Protein AF-A0A933QFH6-F1 (afdb_monomer_lite)

Structure (mmCIF, N/CA/C/O backbone):
data_AF-A0A933QFH6-F1
#
_entry.id   AF-A0A933QFH6-F1
#
loop_
_atom_site.group_PDB
_atom_site.id
_atom_site.type_symbol
_atom_site.label_atom_id
_atom_site.label_alt_id
_atom_site.label_comp_id
_atom_site.label_asym_id
_atom_site.label_entity_id
_atom_site.label_seq_id
_atom_site.pdbx_PDB_ins_code
_atom_site.Cartn_x
_atom_site.Cartn_y
_atom_site.Cartn_z
_atom_site.occupancy
_atom_site.B_iso_or_equiv
_atom_site.auth_seq_id
_atom_site.auth_comp_id
_atom_site.auth_asym_id
_atom_site.auth_atom_id
_atom_site.pdbx_PDB_model_num
ATOM 1 N N . TYR A 1 1 ? -15.179 -15.584 -3.461 1.00 50.47 1 TYR A N 1
ATOM 2 C CA . TYR A 1 1 ? -15.253 -14.109 -3.506 1.00 50.47 1 TYR A CA 1
ATOM 3 C C . TYR A 1 1 ? -14.673 -13.549 -2.215 1.00 50.47 1 TYR A C 1
ATOM 5 O O . TYR A 1 1 ? -14.760 -14.254 -1.214 1.00 50.47 1 TYR A O 1
ATOM 13 N N . PRO A 1 2 ? -14.054 -12.356 -2.221 1.00 66.06 2 PRO A N 1
ATOM 14 C CA . PRO A 1 2 ? -13.584 -11.724 -0.992 1.00 66.06 2 PRO A CA 1
ATOM 15 C C . PRO A 1 2 ? -14.776 -11.439 -0.084 1.00 66.06 2 PRO A C 1
ATOM 17 O O . PRO A 1 2 ? -15.775 -10.877 -0.528 1.00 66.06 2 PRO A O 1
ATOM 20 N N . ASP A 1 3 ? -14.669 -11.849 1.174 1.00 82.81 3 ASP A N 1
ATOM 21 C CA . ASP A 1 3 ? -15.699 -11.631 2.182 1.00 82.81 3 ASP A CA 1
ATOM 22 C C . ASP A 1 3 ? -15.337 -10.407 3.029 1.00 82.81 3 ASP A C 1
ATOM 24 O O . ASP A 1 3 ? -14.546 -10.469 3.974 1.00 82.81 3 ASP A O 1
ATOM 28 N N . ILE A 1 4 ? -15.891 -9.265 2.636 1.00 84.69 4 ILE A N 1
ATOM 29 C CA . ILE A 1 4 ? -15.638 -7.970 3.272 1.00 84.69 4 ILE A CA 1
ATOM 30 C C . ILE A 1 4 ? -16.142 -7.911 4.707 1.00 84.69 4 ILE A C 1
ATOM 32 O O . ILE A 1 4 ? -15.363 -7.488 5.562 1.00 84.69 4 ILE A O 1
ATOM 36 N N . PRO A 1 5 ? -17.360 -8.387 5.026 1.00 89.75 5 PRO A N 1
ATOM 37 C CA . PRO A 1 5 ? -17.785 -8.549 6.412 1.00 89.75 5 PRO A CA 1
ATOM 38 C C . PRO A 1 5 ? -16.756 -9.270 7.296 1.00 89.75 5 PRO A C 1
ATOM 40 O O . PRO A 1 5 ? -16.489 -8.833 8.421 1.00 89.75 5 PRO A O 1
ATOM 43 N N . SER A 1 6 ? -16.132 -10.337 6.787 1.00 91.69 6 SER A N 1
ATOM 44 C CA . SER A 1 6 ? -15.073 -11.043 7.516 1.00 91.69 6 SER A CA 1
ATOM 45 C C . SER A 1 6 ? -13.805 -10.207 7.669 1.00 91.69 6 SER A C 1
ATOM 47 O O . SER A 1 6 ? -13.264 -10.126 8.775 1.00 91.69 6 SER A O 1
ATOM 49 N N . ALA A 1 7 ? -13.351 -9.538 6.605 1.00 92.50 7 ALA A N 1
ATOM 50 C CA . ALA A 1 7 ? -12.184 -8.657 6.665 1.00 92.50 7 ALA A CA 1
ATOM 51 C C . ALA A 1 7 ? -12.373 -7.529 7.693 1.00 92.50 7 ALA A C 1
ATOM 53 O O . ALA A 1 7 ? -11.502 -7.301 8.531 1.00 92.50 7 ALA A O 1
ATOM 54 N N . GLU A 1 8 ? -13.536 -6.878 7.711 1.00 94.50 8 GLU A N 1
ATOM 55 C CA . GLU A 1 8 ? -13.843 -5.851 8.707 1.00 94.50 8 GLU A CA 1
ATOM 56 C C . GLU A 1 8 ? -13.859 -6.390 10.136 1.00 94.50 8 GLU A C 1
ATOM 58 O O . GLU A 1 8 ? -13.397 -5.724 11.064 1.00 94.50 8 GLU A O 1
ATOM 63 N N . ARG A 1 9 ? -14.419 -7.588 10.341 1.00 94.50 9 ARG A N 1
ATOM 64 C CA . ARG A 1 9 ? -14.461 -8.210 11.666 1.00 94.50 9 ARG A CA 1
ATOM 65 C C . ARG A 1 9 ? -13.050 -8.455 12.193 1.00 94.50 9 ARG A C 1
ATOM 67 O O . ARG A 1 9 ? -12.789 -8.167 13.360 1.00 94.50 9 ARG A O 1
ATOM 74 N N . VAL A 1 10 ? -12.150 -8.931 11.334 1.00 95.25 10 VAL A N 1
ATOM 75 C CA . VAL A 1 10 ? -10.731 -9.104 11.668 1.00 95.25 10 VAL A CA 1
ATOM 76 C C . VAL A 1 10 ? -10.079 -7.756 11.966 1.00 95.25 10 VAL A C 1
ATOM 78 O O . VAL A 1 10 ? -9.415 -7.631 12.991 1.00 95.25 10 VAL A O 1
ATOM 81 N N . LEU A 1 11 ? -10.307 -6.733 11.139 1.00 96.00 11 LEU A N 1
ATOM 82 C CA . LEU A 1 11 ? -9.746 -5.395 11.354 1.00 96.00 11 LEU A CA 1
ATOM 83 C C . LEU A 1 11 ? -10.163 -4.803 12.705 1.00 96.00 11 LEU A C 1
ATOM 85 O O . LEU A 1 11 ? -9.305 -4.372 13.477 1.00 96.00 11 LEU A O 1
ATOM 89 N N . ARG A 1 12 ? -11.459 -4.855 13.035 1.00 95.25 12 ARG A N 1
ATOM 90 C CA . ARG A 1 12 ? -11.984 -4.378 14.323 1.00 95.25 12 ARG A CA 1
ATOM 91 C C . ARG A 1 12 ? -11.379 -5.139 15.502 1.00 95.25 12 ARG A C 1
ATOM 93 O O . ARG A 1 12 ? -10.993 -4.522 16.494 1.00 95.25 12 ARG A O 1
ATOM 100 N N . LEU A 1 13 ? -11.242 -6.461 15.385 1.00 96.38 13 LEU A N 1
ATOM 101 C CA . LEU A 1 13 ? -10.611 -7.283 16.417 1.00 96.38 13 LEU A CA 1
ATOM 102 C C . LEU A 1 13 ? -9.137 -6.907 16.610 1.00 96.38 13 LEU A C 1
ATOM 104 O O . LEU A 1 13 ? -8.717 -6.661 17.739 1.00 96.38 13 LEU A O 1
ATOM 108 N N . VAL A 1 14 ? -8.365 -6.796 15.525 1.00 96.44 14 VAL A N 1
ATOM 109 C CA . VAL A 1 14 ? -6.956 -6.385 15.594 1.00 96.44 14 VAL A CA 1
ATOM 110 C C . VAL A 1 14 ? -6.834 -5.015 16.254 1.00 96.44 14 VAL A C 1
ATOM 112 O O . VAL A 1 14 ? -6.027 -4.862 17.165 1.00 96.44 14 VAL A O 1
ATOM 115 N N . ARG A 1 15 ? -7.682 -4.047 15.886 1.00 94.75 15 ARG A N 1
ATOM 116 C CA . ARG A 1 15 ? -7.672 -2.708 16.494 1.00 94.75 15 ARG A CA 1
ATOM 117 C C . ARG A 1 15 ? -8.015 -2.716 17.981 1.00 94.75 15 ARG A C 1
ATOM 119 O O . ARG A 1 15 ? -7.420 -1.937 18.717 1.00 94.75 15 ARG A O 1
ATOM 126 N N . SER A 1 16 ? -8.904 -3.605 18.434 1.00 96.19 16 SER A N 1
ATOM 127 C CA . SER A 1 16 ? -9.212 -3.752 19.866 1.00 96.19 16 SER A CA 1
ATOM 128 C C . SER A 1 16 ? -8.055 -4.331 20.686 1.00 96.19 16 SER A C 1
ATOM 130 O O . SER A 1 16 ? -7.901 -3.980 21.851 1.00 96.19 16 SER A O 1
ATOM 132 N N . LEU A 1 17 ? -7.235 -5.199 20.086 1.00 96.81 17 LEU A N 1
ATOM 133 C CA . LEU A 1 17 ? -6.136 -5.881 20.774 1.00 96.81 17 LEU A CA 1
ATOM 134 C C . LEU A 1 17 ? -4.818 -5.107 20.678 1.00 96.81 17 LEU A C 1
ATOM 136 O O . LEU A 1 17 ? -4.035 -5.082 21.624 1.00 96.81 17 LEU A O 1
ATOM 140 N N . ARG A 1 18 ? -4.550 -4.524 19.508 1.00 95.38 18 ARG A N 1
ATOM 141 C CA . ARG A 1 18 ? -3.289 -3.885 19.125 1.00 95.38 18 ARG A CA 1
ATOM 142 C C . ARG A 1 18 ? -3.565 -2.682 18.219 1.00 95.38 18 ARG A C 1
ATOM 144 O O . ARG A 1 18 ? -3.416 -2.774 16.997 1.00 95.38 18 ARG A O 1
ATOM 151 N N . PRO A 1 19 ? -3.975 -1.540 18.796 1.00 93.38 19 PRO A N 1
ATOM 152 C CA . PRO A 1 19 ? -4.320 -0.349 18.021 1.00 93.38 19 PRO A CA 1
ATOM 153 C C . PRO A 1 19 ? -3.136 0.209 17.216 1.00 93.38 19 PRO A C 1
ATOM 155 O O . PRO A 1 19 ? -3.354 0.853 16.195 1.00 93.38 19 PRO A O 1
ATOM 158 N N . ASP A 1 20 ? -1.904 -0.089 17.629 1.00 90.31 20 ASP A N 1
ATOM 159 C CA . ASP A 1 20 ? -0.639 0.384 17.063 1.00 90.31 20 ASP A CA 1
ATOM 160 C C . ASP A 1 20 ? -0.149 -0.401 15.835 1.00 90.31 20 ASP A C 1
ATOM 162 O O . ASP A 1 20 ? 0.645 0.116 15.050 1.00 90.31 20 ASP A O 1
ATOM 166 N N . VAL A 1 21 ? -0.603 -1.643 15.644 1.00 92.94 21 VAL A N 1
ATOM 167 C CA . VAL A 1 21 ? -0.048 -2.521 14.603 1.00 92.94 21 VAL A CA 1
ATOM 168 C C . VAL A 1 21 ? -0.559 -2.119 13.213 1.00 92.94 21 VAL A C 1
ATOM 170 O O . VAL A 1 21 ? -1.774 -2.061 13.003 1.00 92.94 21 VAL A O 1
ATOM 173 N N . PRO A 1 22 ? 0.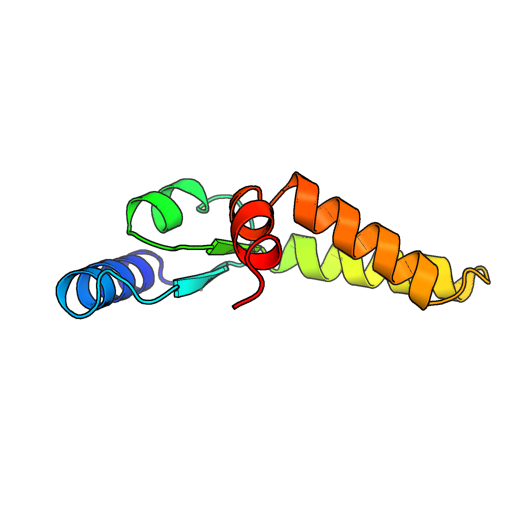314 -1.873 12.220 1.00 92.19 22 PRO A N 1
ATOM 174 C CA . PRO A 1 22 ? -0.124 -1.633 10.851 1.00 92.19 22 PRO A CA 1
ATOM 175 C C . PRO A 1 22 ? -0.844 -2.856 10.272 1.00 92.19 22 PRO A C 1
ATOM 177 O O . PRO A 1 22 ? -0.346 -3.975 10.377 1.00 92.19 22 PRO A O 1
ATOM 180 N N . VAL A 1 23 ? -2.000 -2.650 9.637 1.00 93.56 23 VAL A N 1
ATOM 181 C CA . VAL A 1 23 ? -2.726 -3.722 8.937 1.00 93.56 23 VAL A CA 1
ATOM 182 C C . VAL A 1 23 ? -2.880 -3.358 7.472 1.00 93.56 23 VAL A C 1
ATOM 184 O O . VAL A 1 23 ? -3.473 -2.331 7.143 1.00 93.56 23 VAL A O 1
ATOM 187 N N . ILE A 1 24 ? -2.350 -4.209 6.600 1.00 92.06 24 ILE A N 1
ATOM 188 C CA . ILE A 1 24 ? -2.440 -4.061 5.149 1.00 92.06 24 ILE A CA 1
ATOM 189 C C . ILE A 1 24 ? -3.453 -5.081 4.638 1.00 92.06 24 ILE A C 1
ATOM 191 O O . ILE A 1 24 ? -3.333 -6.273 4.918 1.00 92.06 24 ILE A O 1
ATOM 195 N N . VAL A 1 25 ? -4.448 -4.615 3.892 1.00 92.31 25 VAL A N 1
ATOM 196 C CA . VAL A 1 25 ? -5.497 -5.454 3.311 1.00 92.31 25 VAL A CA 1
ATOM 197 C C . VAL A 1 25 ? -5.286 -5.546 1.812 1.00 92.31 25 VAL A C 1
ATOM 199 O O . VAL A 1 25 ? -5.169 -4.532 1.135 1.00 92.31 25 VAL A O 1
ATOM 202 N N . ARG A 1 26 ? -5.270 -6.762 1.276 1.00 92.00 26 ARG A N 1
ATOM 203 C CA . ARG A 1 26 ? -5.325 -6.988 -0.169 1.00 92.00 26 ARG A CA 1
ATOM 204 C C . ARG A 1 26 ? -6.790 -7.043 -0.604 1.00 92.00 26 ARG A C 1
ATOM 206 O O . ARG A 1 26 ? -7.564 -7.789 -0.004 1.00 92.00 26 ARG A O 1
ATOM 213 N N . ALA A 1 27 ? -7.157 -6.268 -1.617 1.00 91.06 27 ALA A N 1
ATOM 214 C CA . ALA A 1 27 ? -8.503 -6.224 -2.183 1.00 91.06 27 ALA A CA 1
ATOM 215 C C . ALA A 1 27 ? -8.437 -6.460 -3.701 1.00 91.06 27 ALA A C 1
ATOM 217 O O . ALA A 1 27 ? -7.438 -6.082 -4.306 1.00 91.06 27 ALA A O 1
ATOM 218 N N . PRO A 1 28 ? -9.463 -7.038 -4.350 1.00 91.19 28 PRO A N 1
ATOM 219 C CA . PRO A 1 28 ? -9.436 -7.236 -5.803 1.00 91.19 28 PRO A CA 1
ATOM 220 C C . PRO A 1 28 ? -9.290 -5.924 -6.578 1.00 91.19 28 PRO A C 1
ATOM 222 O O . PRO A 1 28 ? -8.525 -5.840 -7.534 1.00 91.19 28 PRO A O 1
ATOM 225 N N . ASP A 1 29 ? -9.995 -4.891 -6.129 1.00 90.31 29 ASP A N 1
ATOM 226 C CA . ASP A 1 29 ? -10.042 -3.561 -6.725 1.00 90.31 29 ASP A CA 1
ATOM 227 C C . ASP A 1 29 ? -10.177 -2.485 -5.627 1.00 90.31 29 ASP A C 1
ATOM 229 O O . ASP A 1 29 ? -10.024 -2.765 -4.434 1.00 90.31 29 ASP A O 1
ATOM 233 N N . ASP A 1 30 ? -10.397 -1.230 -6.023 1.00 88.00 30 ASP A N 1
ATOM 234 C CA . ASP A 1 30 ? -10.493 -0.080 -5.119 1.00 88.00 30 ASP A CA 1
ATOM 235 C C . ASP A 1 30 ? -11.922 0.241 -4.643 1.00 88.00 30 ASP A C 1
ATOM 237 O O . ASP A 1 30 ? -12.099 1.154 -3.831 1.00 88.00 30 ASP A O 1
ATOM 241 N N . SER A 1 31 ? -12.933 -0.541 -5.042 1.00 89.88 31 SER A N 1
ATOM 242 C CA . SER A 1 31 ? -14.349 -0.260 -4.749 1.00 89.88 31 SER A CA 1
ATOM 243 C C . SER A 1 31 ? -14.671 -0.183 -3.252 1.00 89.88 31 SER A C 1
ATOM 245 O O . SER A 1 31 ? -15.525 0.596 -2.829 1.00 89.88 31 SER A O 1
ATOM 247 N N . GLN A 1 32 ? -13.962 -0.958 -2.430 1.00 89.69 32 GLN A N 1
ATOM 248 C CA . GLN A 1 32 ? -14.202 -1.087 -0.985 1.00 89.69 32 GLN A CA 1
ATOM 249 C C . GLN A 1 32 ? -13.092 -0.470 -0.136 1.00 89.69 32 GLN A C 1
ATOM 251 O O . GLN A 1 32 ? -13.054 -0.642 1.084 1.00 89.69 32 GLN A O 1
ATOM 256 N N . MET A 1 33 ? -12.194 0.286 -0.766 1.00 88.75 33 MET A N 1
ATOM 257 C CA . MET A 1 33 ? -11.054 0.903 -0.099 1.00 88.75 33 MET A CA 1
ATOM 258 C C . MET A 1 33 ? -11.482 1.753 1.099 1.00 88.75 33 MET A C 1
ATOM 260 O O . MET A 1 33 ? -10.926 1.602 2.186 1.00 88.75 33 MET A O 1
ATOM 264 N N . ARG A 1 34 ? -12.506 2.599 0.926 1.00 89.44 34 ARG A N 1
ATOM 265 C CA . ARG A 1 34 ? -13.015 3.463 2.001 1.00 89.44 34 ARG A CA 1
ATOM 266 C C . ARG A 1 34 ? -13.539 2.650 3.187 1.00 89.44 34 ARG A C 1
ATOM 268 O O . ARG A 1 34 ? -13.155 2.919 4.317 1.00 89.44 34 ARG A O 1
ATOM 275 N N . GLN A 1 35 ? -14.352 1.631 2.921 1.00 92.31 35 GLN A N 1
ATOM 276 C CA . GLN A 1 35 ? -14.959 0.781 3.948 1.00 92.31 35 GLN A CA 1
ATOM 277 C C . GLN A 1 35 ? -13.898 0.033 4.774 1.00 92.31 35 GLN A C 1
ATOM 279 O O . GLN A 1 35 ? -13.950 0.008 6.001 1.00 92.31 35 GLN A O 1
ATOM 284 N N . LEU A 1 36 ? -12.878 -0.519 4.113 1.00 93.19 36 LEU A N 1
ATOM 285 C CA . LEU A 1 36 ? -11.773 -1.205 4.787 1.00 93.19 36 LEU A CA 1
ATOM 286 C C . LEU A 1 36 ? -10.906 -0.239 5.609 1.00 93.19 36 LEU A C 1
ATOM 288 O O . LEU A 1 36 ? -10.489 -0.578 6.718 1.00 93.19 36 LEU A O 1
ATOM 292 N N . LYS A 1 37 ? -10.665 0.977 5.103 1.00 91.69 37 LYS A N 1
ATOM 293 C CA . LYS A 1 37 ? -9.969 2.042 5.844 1.00 91.69 37 LYS A CA 1
ATOM 294 C C . LYS A 1 37 ? -10.739 2.448 7.101 1.00 91.69 37 LYS A C 1
ATOM 296 O O . LYS A 1 37 ? -10.152 2.484 8.178 1.00 91.69 37 LYS A O 1
ATOM 301 N N . GLU A 1 38 ? -12.046 2.677 6.986 1.00 92.31 38 GLU A N 1
ATOM 302 C CA . GLU A 1 38 ? -12.935 2.992 8.115 1.00 92.31 38 GLU A CA 1
ATOM 303 C C . GLU A 1 38 ? -12.977 1.860 9.153 1.00 92.31 38 GLU A C 1
ATOM 305 O O . GLU A 1 38 ? -13.004 2.120 10.354 1.00 92.31 38 GLU A O 1
ATOM 310 N N . ALA A 1 39 ? -12.894 0.601 8.715 1.00 93.69 39 ALA A N 1
ATOM 311 C CA . ALA A 1 39 ? -12.806 -0.555 9.607 1.00 93.69 39 ALA A CA 1
ATOM 312 C C . ALA A 1 39 ? -11.451 -0.684 10.336 1.00 93.69 39 ALA A C 1
ATOM 314 O O . ALA A 1 39 ? -11.318 -1.520 11.231 1.00 93.69 39 ALA A O 1
ATOM 315 N N . GLY A 1 40 ? -10.455 0.138 9.988 1.00 92.81 40 GLY A N 1
ATOM 316 C CA . GLY A 1 40 ? -9.155 0.199 10.655 1.00 92.81 40 GLY A CA 1
ATOM 317 C C . GLY A 1 40 ? -7.989 -0.368 9.846 1.00 92.81 40 GLY A C 1
ATOM 318 O O . GLY A 1 40 ? -6.917 -0.602 10.419 1.00 92.81 40 GLY A O 1
ATOM 319 N N . ALA A 1 41 ? -8.153 -0.603 8.541 1.00 93.94 41 ALA A N 1
ATOM 320 C CA . ALA A 1 41 ? -7.019 -0.916 7.677 1.00 93.94 41 ALA A CA 1
ATOM 321 C C . ALA A 1 41 ? -6.064 0.281 7.632 1.00 93.94 41 ALA A C 1
ATOM 323 O O . ALA A 1 41 ? -6.469 1.414 7.376 1.00 93.94 41 ALA A O 1
ATOM 324 N N . THR A 1 42 ? -4.779 0.025 7.859 1.00 92.19 42 THR A N 1
ATOM 325 C CA . THR A 1 42 ? -3.738 1.033 7.653 1.00 92.19 42 THR A CA 1
ATOM 326 C C . THR A 1 42 ? -3.553 1.274 6.170 1.00 92.19 42 THR A C 1
ATOM 328 O O . THR A 1 42 ? -3.486 2.426 5.761 1.00 92.19 42 THR A O 1
ATOM 331 N N . GLU A 1 43 ? -3.541 0.210 5.364 1.00 88.94 43 GLU A N 1
ATOM 332 C CA . GLU A 1 43 ? -3.505 0.311 3.910 1.00 88.94 43 GLU A CA 1
ATOM 333 C C . GLU A 1 43 ? -4.362 -0.731 3.209 1.00 88.94 43 GLU A C 1
ATOM 335 O O . GLU A 1 43 ? -4.625 -1.806 3.747 1.00 88.94 43 GLU A O 1
ATOM 340 N N . VAL A 1 44 ? -4.791 -0.390 1.993 1.00 91.25 44 VAL A N 1
ATOM 341 C CA . VAL A 1 44 ? -5.553 -1.280 1.115 1.00 91.25 44 VAL A CA 1
ATOM 342 C C . VAL A 1 44 ? -4.859 -1.330 -0.240 1.00 91.25 44 VAL A C 1
ATOM 344 O O . VAL A 1 44 ? -4.695 -0.302 -0.892 1.00 91.25 44 VAL A O 1
ATOM 347 N N . ILE A 1 45 ? -4.455 -2.528 -0.650 1.00 91.81 45 ILE A N 1
ATOM 348 C CA . ILE A 1 45 ? -3.715 -2.796 -1.880 1.00 91.81 45 ILE A CA 1
ATOM 349 C C . ILE A 1 45 ? -4.662 -3.440 -2.908 1.00 91.81 45 ILE A C 1
ATOM 351 O O . ILE A 1 45 ? -4.998 -4.618 -2.750 1.00 91.81 45 ILE A O 1
ATOM 355 N N . PRO A 1 46 ? -5.109 -2.695 -3.937 1.00 92.19 46 PRO A N 1
ATOM 356 C CA . PRO A 1 46 ? -5.914 -3.220 -5.041 1.00 92.19 46 PRO A CA 1
ATOM 357 C C . PRO A 1 46 ? -5.099 -4.096 -6.011 1.00 92.19 46 PRO A C 1
ATOM 359 O O . PRO A 1 46 ? -4.204 -3.614 -6.704 1.00 92.19 46 PRO A O 1
ATOM 362 N N . GLU A 1 47 ? -5.451 -5.377 -6.119 1.00 93.25 47 GLU A N 1
ATOM 363 C CA . GLU A 1 47 ? -4.778 -6.385 -6.953 1.00 93.25 47 GLU A CA 1
ATOM 364 C C . GLU A 1 47 ? -4.760 -6.014 -8.436 1.00 93.25 47 GLU A C 1
ATOM 366 O O . GLU A 1 47 ? -3.713 -6.104 -9.078 1.00 93.25 47 GLU A O 1
ATOM 371 N N . VAL A 1 48 ? -5.897 -5.568 -8.978 1.00 93.38 48 VAL A N 1
ATOM 372 C CA . VAL A 1 48 ? -6.015 -5.201 -10.398 1.00 93.38 48 VAL A CA 1
ATOM 373 C C . VAL A 1 48 ? -5.075 -4.049 -10.753 1.00 93.38 48 VAL A C 1
ATOM 375 O O . VAL A 1 48 ? -4.410 -4.084 -11.792 1.00 93.38 48 VAL A O 1
ATOM 378 N N . LEU A 1 49 ? -4.972 -3.042 -9.883 1.00 92.00 49 LEU A N 1
ATOM 379 C CA . LEU A 1 49 ? -4.051 -1.928 -10.095 1.00 92.00 49 LEU A CA 1
ATOM 380 C C . LEU A 1 49 ? -2.599 -2.404 -10.034 1.00 92.00 49 LEU A C 1
ATOM 382 O O . LEU A 1 49 ? -1.814 -2.074 -10.918 1.00 92.00 49 LEU A O 1
ATOM 386 N N . GLU A 1 50 ? -2.238 -3.167 -9.001 1.00 94.38 50 GLU A N 1
ATOM 387 C CA . GLU A 1 50 ? -0.868 -3.650 -8.826 1.00 94.38 50 GLU A CA 1
ATOM 388 C C . GLU A 1 50 ? -0.422 -4.522 -10.001 1.00 94.38 50 GLU A C 1
ATOM 390 O O . GLU A 1 50 ? 0.680 -4.340 -10.522 1.00 94.38 50 GLU A O 1
ATOM 395 N N . GLY A 1 51 ? -1.303 -5.401 -10.485 1.00 95.62 51 GLY A N 1
ATOM 396 C CA . GLY A 1 51 ? -1.070 -6.175 -11.701 1.00 95.62 51 GLY A CA 1
ATOM 397 C C . GLY A 1 51 ? -0.851 -5.278 -12.919 1.00 95.62 51 GLY A C 1
ATOM 398 O O . GLY A 1 51 ? 0.118 -5.461 -13.653 1.00 95.62 51 GLY A O 1
ATOM 399 N N . SER A 1 52 ? -1.686 -4.251 -13.092 1.00 95.94 52 SER A N 1
ATOM 400 C CA . SER A 1 52 ? -1.562 -3.293 -14.201 1.00 95.94 52 SER A CA 1
ATOM 401 C C . SER A 1 52 ? -0.238 -2.518 -14.163 1.00 95.94 52 SER A C 1
ATOM 403 O O . SER A 1 52 ? 0.402 -2.339 -15.198 1.00 95.94 52 SER A O 1
ATOM 405 N N . LEU A 1 53 ? 0.216 -2.099 -12.976 1.00 96.25 53 LEU A N 1
ATOM 406 C CA . LEU A 1 53 ? 1.503 -1.416 -12.804 1.00 96.25 53 LEU A CA 1
ATOM 407 C C . LEU A 1 53 ? 2.689 -2.328 -13.130 1.00 96.25 53 LEU A C 1
ATOM 409 O O . LEU A 1 53 ? 3.663 -1.876 -13.729 1.00 96.25 53 LEU A O 1
ATOM 413 N N . MET A 1 54 ? 2.615 -3.606 -12.757 1.00 96.62 54 MET A N 1
ATOM 414 C CA . MET A 1 54 ? 3.664 -4.573 -13.086 1.00 96.62 54 MET A CA 1
ATOM 415 C C . MET A 1 54 ? 3.708 -4.894 -14.577 1.00 96.62 54 MET A C 1
ATOM 417 O O . MET A 1 54 ? 4.795 -4.939 -15.145 1.00 96.62 54 MET A O 1
ATOM 421 N N . ILE A 1 55 ? 2.552 -5.005 -15.236 1.00 98.06 55 ILE A N 1
ATOM 422 C CA . ILE A 1 55 ? 2.477 -5.148 -16.697 1.00 98.06 55 ILE A CA 1
ATOM 423 C C . ILE A 1 55 ? 3.075 -3.919 -17.393 1.00 98.06 55 ILE A C 1
ATOM 425 O O . ILE A 1 55 ? 3.844 -4.062 -18.343 1.00 98.06 55 ILE A O 1
ATOM 429 N N . ALA A 1 56 ? 2.775 -2.710 -16.913 1.00 96.81 56 ALA A N 1
ATOM 430 C CA . ALA A 1 56 ? 3.369 -1.494 -17.458 1.00 96.81 56 ALA A CA 1
ATOM 431 C C . ALA A 1 56 ? 4.898 -1.489 -17.293 1.00 96.81 56 ALA A C 1
ATOM 433 O O . ALA A 1 56 ? 5.609 -1.173 -18.243 1.00 96.81 56 ALA A O 1
ATOM 434 N N . ALA A 1 57 ? 5.417 -1.883 -16.126 1.00 97.56 57 ALA A N 1
ATOM 435 C CA . ALA A 1 57 ? 6.858 -1.961 -15.888 1.00 97.56 57 ALA A CA 1
ATOM 436 C C . ALA A 1 57 ? 7.555 -2.976 -16.806 1.00 97.56 57 ALA A C 1
ATOM 438 O O . ALA A 1 57 ? 8.589 -2.656 -17.389 1.00 97.56 57 ALA A O 1
ATOM 439 N N . GLU A 1 58 ? 6.958 -4.155 -16.975 1.00 98.06 58 GLU A N 1
ATOM 440 C CA . GLU A 1 58 ? 7.424 -5.179 -17.914 1.00 98.06 58 GLU A CA 1
ATOM 441 C C . GLU A 1 58 ? 7.430 -4.651 -19.356 1.00 98.06 58 GLU A C 1
ATOM 443 O O . GLU A 1 58 ? 8.413 -4.791 -20.078 1.00 98.06 58 GLU A O 1
ATOM 448 N N . THR A 1 59 ? 6.373 -3.942 -19.755 1.00 98.12 59 THR A N 1
ATOM 449 C CA . THR A 1 59 ? 6.276 -3.333 -21.091 1.00 98.12 59 THR A CA 1
ATOM 450 C C . THR A 1 59 ? 7.379 -2.294 -21.319 1.00 98.12 59 THR A C 1
ATOM 452 O O . THR A 1 59 ? 7.997 -2.270 -22.382 1.00 98.12 59 THR A O 1
ATOM 455 N N . LEU A 1 60 ? 7.672 -1.452 -20.319 1.00 97.75 60 LEU A N 1
ATOM 456 C CA . LEU A 1 60 ? 8.771 -0.482 -20.382 1.00 97.75 60 LEU A CA 1
ATOM 457 C C . LEU A 1 60 ? 10.130 -1.188 -20.522 1.00 97.75 60 LEU A C 1
ATOM 459 O O . LEU A 1 60 ? 10.974 -0.748 -21.305 1.00 97.75 60 LEU A O 1
ATOM 463 N N . ALA A 1 61 ? 10.333 -2.292 -19.801 1.00 97.69 61 ALA A N 1
ATOM 464 C CA . ALA A 1 61 ? 11.553 -3.087 -19.901 1.00 97.69 61 ALA A CA 1
ATOM 465 C C . ALA A 1 61 ? 11.737 -3.685 -21.305 1.00 97.69 61 ALA A C 1
ATOM 467 O O . ALA A 1 61 ? 12.828 -3.599 -21.872 1.00 97.69 61 ALA A O 1
ATOM 468 N N . GLN A 1 62 ? 10.665 -4.203 -21.911 1.00 97.88 62 GLN A N 1
ATOM 469 C CA . GLN A 1 62 ? 10.699 -4.778 -23.261 1.00 97.88 62 GLN A CA 1
ATOM 470 C C . GLN A 1 62 ? 11.076 -3.766 -24.351 1.00 97.88 62 GLN A C 1
ATOM 472 O O . GLN A 1 62 ? 11.690 -4.145 -25.346 1.00 97.88 62 GLN A O 1
ATOM 477 N N . ILE A 1 63 ? 10.774 -2.477 -24.160 1.00 97.88 63 ILE A N 1
ATOM 478 C CA . ILE A 1 63 ? 11.166 -1.406 -25.093 1.00 97.88 63 ILE A CA 1
ATOM 479 C C . ILE A 1 63 ? 12.532 -0.774 -24.760 1.00 97.88 63 ILE A C 1
ATOM 481 O O . ILE A 1 63 ? 12.878 0.277 -25.300 1.00 97.88 63 ILE A O 1
ATOM 485 N N . GLY A 1 64 ? 13.320 -1.405 -23.883 1.00 97.69 64 GLY A N 1
ATOM 486 C CA . GLY A 1 64 ? 14.706 -1.025 -23.592 1.00 97.69 64 GLY A CA 1
ATOM 487 C C . GLY A 1 64 ? 14.886 -0.035 -22.440 1.00 97.69 64 GLY A C 1
ATOM 488 O O . GLY A 1 64 ? 15.990 0.479 -22.245 1.00 97.69 64 GLY A O 1
ATOM 489 N N . ILE A 1 65 ? 13.843 0.249 -21.655 1.00 98.12 65 ILE A N 1
ATOM 490 C CA . ILE A 1 65 ? 13.991 1.061 -20.442 1.00 98.12 65 ILE A CA 1
ATOM 491 C C . ILE A 1 65 ? 14.587 0.183 -19.332 1.00 98.12 65 ILE A C 1
ATOM 493 O O . ILE A 1 65 ? 14.053 -0.889 -19.061 1.00 98.12 65 ILE A O 1
ATOM 497 N N . PRO A 1 66 ? 15.650 0.629 -18.634 1.00 98.25 66 PRO A N 1
ATOM 498 C CA . PRO A 1 66 ? 16.188 -0.106 -17.494 1.00 98.25 66 PRO A CA 1
ATOM 499 C C . PRO A 1 66 ? 15.108 -0.426 -16.454 1.00 98.25 66 PRO A C 1
ATOM 501 O O . PRO A 1 66 ? 14.313 0.449 -16.090 1.00 98.25 66 PRO A O 1
ATOM 504 N N . VAL A 1 67 ? 15.102 -1.660 -15.944 1.00 96.62 67 VAL A N 1
ATOM 505 C CA . VAL A 1 67 ? 14.101 -2.152 -14.980 1.00 96.62 67 VAL A CA 1
ATOM 506 C C . VAL A 1 67 ? 14.026 -1.244 -13.751 1.00 96.62 67 VAL A C 1
ATOM 508 O O . VAL A 1 67 ? 12.943 -0.949 -13.251 1.00 96.62 67 VAL A O 1
ATOM 511 N N . GLU A 1 68 ? 15.153 -0.701 -13.296 1.00 96.88 68 GLU A N 1
ATOM 512 C CA . GLU A 1 68 ? 15.220 0.216 -12.157 1.00 96.88 68 GLU A CA 1
ATOM 513 C C . GLU A 1 68 ? 14.438 1.513 -12.417 1.00 96.88 68 GLU A C 1
ATOM 515 O O . GLU A 1 68 ? 13.785 2.045 -11.508 1.00 96.88 68 GLU A O 1
ATOM 520 N N . ARG A 1 69 ? 14.466 2.013 -13.662 1.00 97.44 69 ARG A N 1
ATOM 521 C CA . ARG A 1 69 ? 13.686 3.182 -14.093 1.00 97.44 69 ARG A CA 1
ATOM 522 C C . ARG A 1 69 ? 12.207 2.833 -14.220 1.00 97.44 69 ARG A C 1
ATOM 524 O O . ARG A 1 69 ? 11.384 3.557 -13.665 1.00 97.44 69 ARG A O 1
ATOM 531 N N . ALA A 1 70 ? 11.865 1.701 -14.835 1.00 97.19 70 ALA A N 1
ATOM 532 C CA . ALA A 1 70 ? 10.482 1.219 -14.912 1.00 97.19 70 ALA A CA 1
ATOM 533 C C . ALA A 1 70 ? 9.853 1.066 -13.511 1.00 97.19 70 ALA A C 1
ATOM 535 O O . ALA A 1 70 ? 8.775 1.589 -13.229 1.00 97.19 70 ALA A O 1
ATOM 536 N N . MET A 1 71 ? 10.589 0.467 -12.574 1.00 96.56 71 MET A N 1
ATOM 537 C CA . MET A 1 71 ? 10.167 0.322 -11.180 1.00 96.56 71 MET A CA 1
ATOM 538 C C . MET A 1 71 ? 10.088 1.655 -10.428 1.00 96.56 71 MET A C 1
ATOM 540 O O . MET A 1 71 ? 9.330 1.775 -9.464 1.00 96.56 71 MET A O 1
ATOM 544 N N . THR A 1 72 ? 10.833 2.679 -10.851 1.00 95.94 72 THR A N 1
ATOM 545 C CA . THR A 1 72 ? 10.683 4.035 -10.303 1.00 95.94 72 THR A CA 1
ATOM 546 C C . THR A 1 72 ? 9.326 4.630 -10.675 1.00 95.94 72 THR A C 1
ATOM 548 O O . THR A 1 72 ? 8.679 5.213 -9.806 1.00 95.94 72 THR A O 1
ATOM 551 N N . HIS A 1 73 ? 8.841 4.404 -11.900 1.00 93.00 73 HIS A N 1
ATOM 552 C CA . HIS A 1 73 ? 7.489 4.812 -12.301 1.00 93.00 73 HIS A CA 1
ATOM 553 C C . HIS A 1 73 ? 6.403 4.090 -11.494 1.00 93.00 73 HIS A C 1
ATOM 555 O O . HIS A 1 73 ? 5.464 4.731 -11.026 1.00 93.00 73 HIS A O 1
ATOM 561 N N . VAL A 1 74 ? 6.568 2.789 -11.233 1.00 94.19 74 VAL A N 1
ATOM 562 C CA . VAL A 1 74 ? 5.654 2.034 -10.356 1.00 94.19 74 VAL A CA 1
ATOM 563 C C . VAL A 1 74 ? 5.613 2.631 -8.951 1.00 94.19 74 VAL A C 1
ATOM 565 O O . VAL A 1 74 ? 4.535 2.852 -8.401 1.00 94.19 74 VAL A O 1
ATOM 568 N N . ARG A 1 75 ? 6.781 2.905 -8.354 1.00 92.06 75 ARG A N 1
ATOM 569 C CA . ARG A 1 75 ? 6.859 3.507 -7.014 1.00 92.06 75 ARG A CA 1
ATOM 570 C C . ARG A 1 7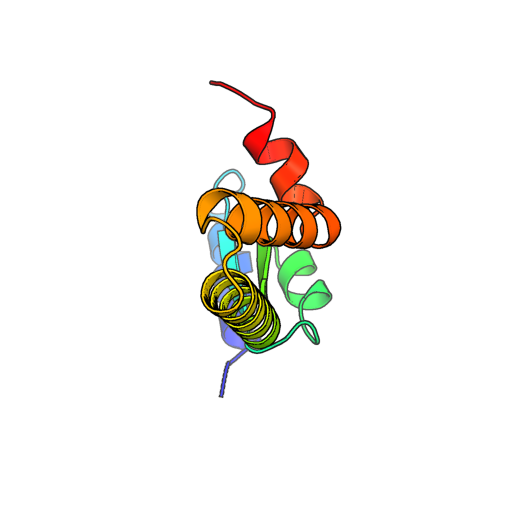5 ? 6.185 4.876 -6.964 1.00 92.06 75 ARG A C 1
ATOM 572 O O . ARG A 1 75 ? 5.497 5.155 -5.987 1.00 92.06 75 ARG A O 1
ATOM 579 N N . ALA A 1 76 ? 6.352 5.696 -8.001 1.00 91.19 76 ALA A N 1
ATOM 580 C CA . ALA A 1 76 ? 5.691 6.994 -8.099 1.00 91.19 76 ALA A CA 1
ATOM 581 C C . ALA A 1 76 ? 4.159 6.849 -8.142 1.00 91.19 76 ALA A C 1
ATOM 583 O O . ALA A 1 76 ? 3.473 7.456 -7.325 1.00 91.19 76 ALA A O 1
ATOM 584 N N . ALA A 1 77 ? 3.634 5.961 -8.993 1.00 90.38 77 ALA A N 1
ATOM 585 C CA . ALA A 1 77 ? 2.195 5.706 -9.091 1.00 90.38 77 ALA A CA 1
ATOM 586 C C . ALA A 1 77 ? 1.593 5.184 -7.771 1.00 90.38 77 ALA A C 1
ATOM 588 O O . ALA A 1 77 ? 0.520 5.619 -7.348 1.00 90.38 77 ALA A O 1
ATOM 589 N N . ARG A 1 78 ? 2.307 4.291 -7.069 1.00 88.25 78 ARG A N 1
ATOM 590 C CA . ARG A 1 78 ? 1.915 3.837 -5.723 1.00 88.25 78 ARG A CA 1
ATOM 591 C C . ARG A 1 78 ? 1.900 4.988 -4.717 1.00 88.25 78 ARG A C 1
ATOM 593 O O . ARG A 1 78 ? 0.978 5.070 -3.915 1.00 88.25 78 ARG A O 1
ATOM 600 N N . ALA A 1 79 ? 2.888 5.882 -4.753 1.00 84.06 79 ALA A N 1
ATOM 601 C CA . ALA A 1 79 ? 2.976 7.011 -3.825 1.00 84.06 79 ALA A CA 1
ATOM 602 C C . ALA A 1 79 ? 1.861 8.054 -4.025 1.00 84.06 79 ALA A C 1
ATOM 604 O O . ALA A 1 79 ? 1.464 8.705 -3.060 1.00 84.06 79 ALA A O 1
ATOM 605 N N . GLU A 1 80 ? 1.353 8.209 -5.249 1.00 83.94 80 GLU A N 1
ATOM 606 C CA . GLU A 1 80 ? 0.205 9.075 -5.544 1.00 83.94 80 GLU A CA 1
ATOM 60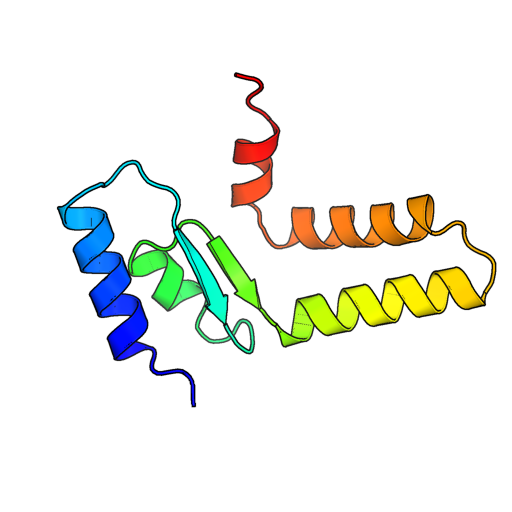7 C C . GLU A 1 80 ? -1.109 8.504 -4.997 1.00 83.94 80 GLU A C 1
ATOM 609 O O . GLU A 1 80 ? -1.935 9.250 -4.474 1.00 83.94 80 GLU A O 1
ATOM 614 N N . ARG A 1 81 ? -1.298 7.181 -5.083 1.00 76.31 81 ARG A N 1
ATOM 615 C CA . ARG A 1 81 ? -2.534 6.509 -4.643 1.00 76.31 81 ARG A CA 1
ATOM 616 C C . ARG A 1 81 ? -2.548 6.150 -3.157 1.00 76.31 81 ARG A C 1
ATOM 618 O O . ARG A 1 81 ? -3.604 6.197 -2.533 1.00 76.31 81 ARG A O 1
ATOM 625 N N . TYR A 1 82 ? -1.401 5.809 -2.578 1.00 73.06 82 TYR A N 1
ATOM 626 C CA . TYR A 1 82 ? -1.271 5.374 -1.186 1.00 73.06 82 TYR A CA 1
ATOM 627 C C . TYR A 1 82 ? -0.680 6.502 -0.342 1.00 73.06 82 TYR A C 1
ATOM 629 O O . TYR A 1 82 ? 0.474 6.465 0.088 1.00 73.06 82 TYR A O 1
ATOM 637 N N . ALA A 1 83 ? -1.481 7.543 -0.107 1.00 58.66 83 ALA A N 1
ATOM 638 C CA . ALA A 1 83 ? -1.061 8.707 0.670 1.00 58.66 83 ALA A CA 1
ATOM 639 C C . ALA A 1 83 ? -0.537 8.353 2.083 1.00 58.66 83 ALA A C 1
ATOM 641 O O . ALA A 1 83 ? 0.228 9.135 2.638 1.00 58.66 83 ALA A O 1
ATOM 642 N N . SER A 1 84 ? -0.880 7.183 2.651 1.00 61.97 84 SER A N 1
ATOM 643 C CA . SER A 1 84 ? -0.396 6.754 3.981 1.00 61.97 84 SER A CA 1
ATOM 644 C C . SER A 1 84 ? 1.011 6.139 3.942 1.00 61.97 84 SER A C 1
ATOM 646 O O . SER A 1 84 ? 1.771 6.288 4.901 1.00 61.97 84 SER A O 1
ATOM 648 N N . LEU A 1 85 ? 1.419 5.516 2.829 1.00 54.28 85 LEU A N 1
ATOM 649 C CA . LEU A 1 85 ? 2.789 5.017 2.651 1.00 54.28 85 LEU A CA 1
ATOM 650 C C . LEU A 1 85 ? 3.827 6.145 2.609 1.00 54.28 85 LEU A C 1
ATOM 652 O O . LEU A 1 85 ? 4.968 5.928 3.018 1.00 54.28 85 LEU A O 1
ATOM 656 N N . ARG A 1 86 ? 3.448 7.360 2.185 1.00 53.91 86 ARG A N 1
ATOM 657 C CA . ARG A 1 86 ? 4.345 8.530 2.222 1.00 53.91 86 ARG A CA 1
ATOM 658 C C . ARG A 1 86 ? 4.873 8.814 3.626 1.00 53.91 86 ARG A C 1
ATOM 660 O O . ARG A 1 86 ? 6.051 9.134 3.758 1.00 53.91 86 ARG A O 1
ATOM 667 N N . ASP A 1 87 ? 4.040 8.662 4.651 1.00 52.72 87 ASP A N 1
ATOM 668 C CA . ASP A 1 87 ? 4.439 8.938 6.032 1.00 52.72 87 ASP A CA 1
ATOM 669 C C . ASP A 1 87 ? 5.199 7.759 6.662 1.00 52.72 87 ASP A C 1
ATOM 671 O O . ASP A 1 87 ? 6.125 7.977 7.445 1.00 52.72 87 ASP A O 1
ATOM 675 N N . TYR A 1 88 ? 4.890 6.516 6.265 1.00 53.47 88 TYR A N 1
ATOM 676 C CA . TYR A 1 88 ? 5.604 5.319 6.732 1.00 53.47 88 TYR A CA 1
ATOM 677 C C . TYR A 1 88 ? 7.044 5.240 6.196 1.00 53.47 88 TYR A C 1
ATOM 679 O O . TYR A 1 88 ? 7.960 4.940 6.955 1.00 53.47 88 TYR A O 1
ATOM 687 N N . TYR A 1 89 ? 7.283 5.584 4.924 1.00 53.09 89 TYR A N 1
ATOM 688 C CA . TYR A 1 89 ? 8.636 5.593 4.34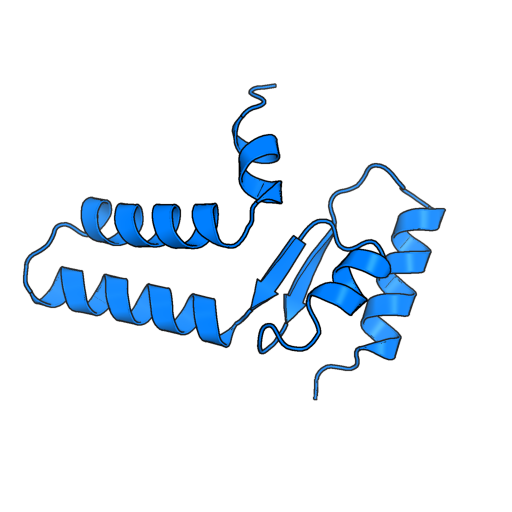3 1.00 53.09 89 TYR A CA 1
ATOM 689 C C . TYR A 1 89 ? 9.476 6.828 4.720 1.00 53.09 89 TYR A C 1
ATOM 691 O O . TYR A 1 89 ? 10.661 6.878 4.393 1.00 53.09 89 TYR A O 1
ATOM 699 N N . ARG A 1 90 ? 8.890 7.831 5.393 1.00 51.22 90 ARG A N 1
ATOM 700 C CA . ARG A 1 90 ? 9.587 9.068 5.792 1.00 51.22 90 ARG A CA 1
ATOM 701 C C . ARG A 1 90 ? 10.179 9.023 7.199 1.00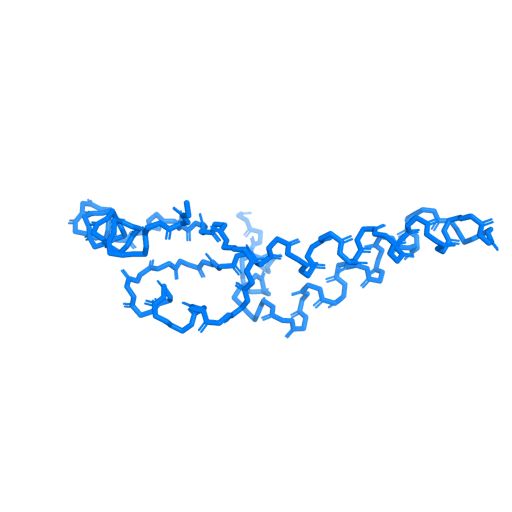 51.22 90 ARG A C 1
ATOM 703 O O . ARG A 1 90 ? 11.042 9.844 7.496 1.00 51.22 90 ARG A O 1
ATOM 710 N N . LYS A 1 91 ? 9.761 8.091 8.059 1.00 36.91 91 LYS A N 1
ATOM 711 C CA . LYS A 1 91 ? 10.440 7.847 9.338 1.00 36.91 91 LYS A CA 1
ATOM 712 C C . LYS A 1 91 ? 11.553 6.814 9.136 1.00 36.91 91 LYS A C 1
ATOM 714 O O . LYS A 1 91 ? 11.236 5.627 9.063 1.00 36.91 91 LYS A O 1
ATOM 719 N N . PRO A 1 92 ? 12.839 7.207 9.081 1.00 42.56 92 PRO A N 1
ATOM 720 C CA . PRO A 1 92 ? 13.866 6.286 9.528 1.00 42.56 92 PRO A CA 1
ATOM 721 C C . PRO A 1 92 ? 13.656 6.088 11.038 1.00 42.56 92 PRO A C 1
ATOM 723 O O . PRO A 1 92 ? 13.332 7.043 11.753 1.00 42.56 92 PRO A O 1
ATOM 726 N N . GLY A 1 93 ? 13.734 4.836 11.485 1.00 43.72 93 GLY A N 1
ATOM 727 C CA . GLY A 1 93 ? 13.919 4.533 12.904 1.00 43.72 93 GLY A CA 1
ATOM 728 C C . GLY A 1 93 ? 15.261 5.046 13.403 1.00 43.72 93 GLY A C 1
ATOM 729 O O . GLY A 1 93 ? 16.172 5.219 12.560 1.00 43.72 93 GLY A O 1
#

Foldseek 3Di:
DDDVVVLLVVLLVCCVVPVPDAAEAEDCACPCQVVNVVSHHLYYHHPVVLVVLVVQLVVCVVVPHPSVVSVVVSVVVCCVVNVSVVVVVPDDD

Radius of gyration: 15.68 Å; chains: 1; bounding box: 34×23×46 Å

Secondary structur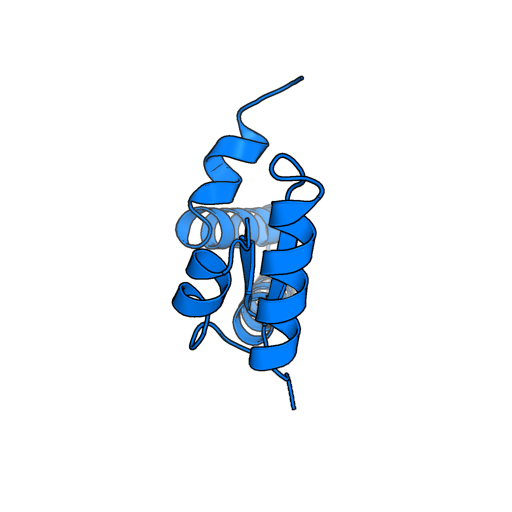e (DSSP, 8-state):
---HHHHHHHHHHHHHH-TTS--EEEESSSTTHHHHHHTT-SEEEEHHHHHHHHHHHHHHHHTT--HHHHHHHHHHHHHHH-TTHHHHTT---

pLDDT: mean 87.24, std 15.01, range [36.91, 98.25]

Sequence (93 aa):
YPDIPSAERVLRLVRSLRPDVPVIVRAPDDSQMRQLKEAGATEVIPEVLEGSLMIAAETLAQIGIPVERAMTHVRAARAERYASLRDYYRKPG